Protein AF-A0A250LHP5-F1 (afdb_monomer_lite)

Organism: NCBI:txid488447

Foldseek 3Di:
DPDQQPPLVVVVVVLVVCVVVVNFEEEEEAALLAAWPPADDDPVSVVVLVVCCVPPVSVSVNRHSSNVSQLPDPGQYEHEHEAAEDADALPFDKFKAHHPPTDHDRYAHPNVVVVVSVVSRPDSPRGSHYMYMHTD

Radius of gyration: 14.81 Å; chains: 1; bounding box: 39×37×34 Å

Secondary structure (DSSP, 8-state):
---S-HHHHHHHHHHHHHHHTT--EEEEEE-TTSPPTT----HHHHHHHHHHHHHTHHHHHHHHHHHHHHHTSSSEEEEEE--EEE---S-S-EEEE-BTTB---SEEEHHHHHHHHHHTTT--TTTTB--EEEE-

Structure (mmCIF, N/CA/C/O backbone):
data_AF-A0A250LHP5-F1
#
_entry.id   AF-A0A250LHP5-F1
#
loop_
_atom_site.group_PDB
_atom_site.id
_atom_site.type_symbol
_atom_site.label_atom_id
_atom_site.label_alt_id
_atom_site.label_comp_id
_atom_site.label_asym_id
_atom_site.label_entity_id
_atom_site.label_seq_id
_atom_site.pdbx_PDB_ins_code
_atom_site.Cartn_x
_atom_site.Cartn_y
_atom_site.Cartn_z
_atom_site.occupancy
_atom_site.B_iso_or_equiv
_atom_site.auth_seq_id
_atom_site.auth_comp_id
_atom_site.auth_asym_id
_atom_site.auth_atom_id
_atom_site.pdbx_PDB_model_num
ATOM 1 N N . MET A 1 1 ? -7.958 24.953 4.252 1.00 44.06 1 MET A N 1
ATOM 2 C CA . MET A 1 1 ? -7.040 24.040 4.968 1.00 44.06 1 MET A CA 1
ATOM 3 C C . MET A 1 1 ? -5.942 23.622 3.998 1.00 44.06 1 MET A C 1
ATOM 5 O O . MET A 1 1 ? -6.139 22.685 3.242 1.00 44.06 1 MET A O 1
ATOM 9 N N . GLN A 1 2 ? -4.831 24.357 3.944 1.00 42.50 2 GLN A N 1
ATOM 10 C CA . GLN A 1 2 ? -3.667 23.995 3.124 1.00 42.50 2 GLN A CA 1
ATOM 11 C C . GLN A 1 2 ? -2.570 23.516 4.088 1.00 42.50 2 GLN A C 1
ATOM 13 O O . GLN A 1 2 ? -1.680 24.274 4.456 1.00 42.50 2 GLN A O 1
ATOM 18 N N . GLY A 1 3 ? -2.734 22.305 4.624 1.00 56.34 3 GLY A N 1
ATOM 19 C CA . GLY A 1 3 ? -1.809 21.717 5.598 1.00 56.34 3 GLY A CA 1
ATOM 20 C C . GLY A 1 3 ? -0.667 20.963 4.920 1.00 56.34 3 GLY A C 1
ATOM 21 O O . GLY A 1 3 ? -0.839 20.413 3.832 1.00 56.34 3 GLY A O 1
ATOM 22 N N . ASP A 1 4 ? 0.497 20.933 5.571 1.00 80.75 4 ASP A N 1
ATOM 23 C CA . ASP A 1 4 ? 1.538 19.941 5.294 1.00 80.75 4 ASP A CA 1
ATOM 24 C C . ASP A 1 4 ? 0.911 18.534 5.396 1.00 80.75 4 ASP A C 1
ATOM 26 O O . ASP A 1 4 ? 0.147 18.279 6.320 1.00 80.75 4 ASP A O 1
ATOM 30 N N . LYS A 1 5 ? 1.207 17.633 4.452 1.00 91.50 5 LYS A N 1
ATOM 31 C CA . LYS A 1 5 ? 0.710 16.236 4.407 1.00 91.50 5 LYS A CA 1
ATOM 32 C C . LYS A 1 5 ? -0.802 16.043 4.119 1.00 91.50 5 LYS A C 1
ATOM 34 O O . LYS A 1 5 ? -1.530 15.453 4.926 1.00 91.50 5 LYS A O 1
ATOM 39 N N . PRO A 1 6 ? -1.315 16.534 2.974 1.00 93.00 6 PRO A N 1
ATOM 40 C CA . PRO A 1 6 ? -2.732 16.413 2.611 1.00 93.00 6 PRO A CA 1
ATOM 41 C C . PRO A 1 6 ? -3.259 14.971 2.498 1.00 93.00 6 PRO A C 1
ATOM 43 O O . PRO A 1 6 ? -4.436 14.739 2.800 1.00 93.00 6 PRO A O 1
ATOM 46 N N . VAL A 1 7 ? -2.439 14.000 2.078 1.00 92.88 7 VAL A N 1
ATOM 47 C CA . VAL A 1 7 ? -2.876 12.599 1.938 1.00 92.88 7 VAL A CA 1
ATOM 48 C C . VAL A 1 7 ? -3.121 11.984 3.311 1.00 92.88 7 VAL A C 1
ATOM 50 O O . VAL A 1 7 ? -4.189 11.414 3.544 1.00 92.88 7 VAL A O 1
ATOM 53 N N . MET A 1 8 ? -2.188 12.176 4.245 1.00 96.50 8 MET A N 1
ATOM 54 C CA . MET A 1 8 ? -2.310 11.687 5.617 1.00 96.50 8 MET A CA 1
ATOM 55 C C . MET A 1 8 ? -3.563 12.250 6.297 1.00 96.50 8 MET A C 1
ATOM 57 O O . MET A 1 8 ? -4.355 11.496 6.869 1.00 96.50 8 MET A O 1
ATOM 61 N N . HIS A 1 9 ? -3.802 13.559 6.169 1.00 95.81 9 HIS A N 1
ATOM 62 C CA . HIS A 1 9 ? -5.001 14.187 6.725 1.00 95.81 9 HIS A CA 1
ATOM 63 C C . HIS A 1 9 ? -6.288 13.626 6.118 1.00 95.81 9 HIS A C 1
ATOM 65 O O . HIS A 1 9 ? -7.217 13.295 6.857 1.00 95.81 9 HIS A O 1
ATOM 71 N N . SER A 1 10 ? -6.337 13.449 4.798 1.00 95.56 10 SER A N 1
ATOM 72 C CA . SER A 1 10 ? -7.498 12.848 4.134 1.00 95.56 10 SER A CA 1
ATOM 73 C C . SER A 1 10 ? -7.765 11.430 4.645 1.00 95.56 10 SER A C 1
ATOM 75 O O . SER A 1 10 ? -8.908 11.080 4.946 1.00 95.56 10 SER A O 1
ATOM 77 N N . LEU A 1 11 ? -6.712 10.630 4.833 1.00 97.25 11 LEU A N 1
ATOM 78 C CA . LEU A 1 11 ? -6.844 9.264 5.324 1.00 97.25 11 LEU A CA 1
ATOM 79 C C . LEU A 1 11 ? -7.276 9.197 6.797 1.00 97.25 11 LEU A C 1
ATOM 81 O O . LEU A 1 11 ? -8.040 8.305 7.158 1.00 97.25 11 LEU A O 1
ATOM 85 N N . SER A 1 12 ? -6.883 10.161 7.637 1.00 97.62 12 SER A N 1
ATOM 86 C CA . SER A 1 12 ? -7.383 10.250 9.019 1.00 97.62 12 SER A CA 1
ATOM 87 C C . SER A 1 12 ? -8.907 10.409 9.084 1.00 97.62 12 SER A C 1
ATOM 89 O O . SER A 1 12 ? -9.563 9.758 9.901 1.00 97.62 12 SER A O 1
ATOM 91 N N . ASN A 1 13 ? -9.491 11.181 8.160 1.00 98.06 13 ASN A N 1
ATOM 92 C CA . ASN A 1 13 ? -10.942 11.343 8.059 1.00 98.06 13 ASN A CA 1
ATOM 93 C C . ASN A 1 13 ? -11.630 10.037 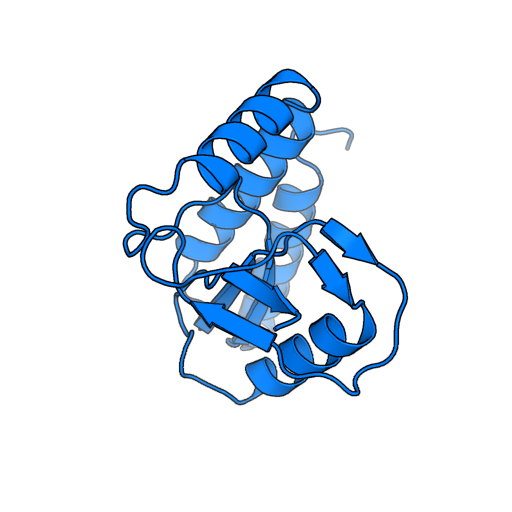7.639 1.00 98.06 13 ASN A C 1
ATOM 95 O O . ASN A 1 13 ? -12.673 9.685 8.196 1.00 98.06 13 ASN A O 1
ATOM 99 N N . ILE A 1 14 ? -11.026 9.291 6.706 1.00 98.06 14 ILE A N 1
ATOM 100 C CA . ILE A 1 14 ? -11.507 7.967 6.282 1.00 98.06 14 ILE A CA 1
ATOM 101 C C . ILE A 1 14 ? -11.461 6.985 7.458 1.00 98.06 14 ILE A C 1
ATOM 103 O O . ILE A 1 14 ? -12.473 6.358 7.759 1.00 98.06 14 ILE A O 1
ATOM 107 N N . ILE A 1 15 ? -10.339 6.896 8.180 1.00 98.19 15 ILE A N 1
ATOM 108 C CA . ILE A 1 15 ? -10.195 6.019 9.356 1.00 98.19 15 ILE A CA 1
ATOM 109 C C . ILE A 1 15 ? -11.239 6.366 10.428 1.00 98.19 15 ILE A C 1
ATOM 111 O O . ILE A 1 15 ? -11.865 5.472 11.003 1.00 98.19 15 ILE A O 1
ATOM 115 N N . ALA A 1 16 ? -11.485 7.656 10.677 1.00 98.12 16 ALA A N 1
ATOM 116 C CA . ALA A 1 16 ? -12.521 8.093 11.608 1.00 98.12 16 ALA A CA 1
ATOM 117 C C . ALA A 1 16 ? -13.930 7.671 11.151 1.00 98.12 16 ALA A C 1
ATOM 119 O O . ALA A 1 16 ? -14.734 7.233 11.976 1.00 98.12 16 ALA A O 1
ATOM 120 N N . ALA A 1 17 ? -14.235 7.773 9.854 1.00 98.44 17 ALA A N 1
ATOM 121 C CA . ALA A 1 17 ? -15.506 7.318 9.291 1.00 98.44 17 ALA A CA 1
ATOM 122 C C . ALA A 1 17 ? -15.668 5.794 9.388 1.00 98.44 17 ALA A C 1
ATOM 124 O O . ALA A 1 17 ? -16.711 5.324 9.840 1.00 98.44 17 ALA A O 1
ATOM 125 N N . MET A 1 18 ? -14.621 5.030 9.065 1.00 98.25 18 MET A N 1
ATOM 126 C CA . MET A 1 18 ? -14.597 3.574 9.215 1.00 98.25 18 MET A CA 1
ATOM 127 C C . MET A 1 18 ? -14.877 3.151 10.658 1.00 98.25 18 MET A C 1
ATOM 129 O O . MET A 1 18 ? -15.704 2.272 10.886 1.00 98.25 18 MET A O 1
ATOM 133 N N . LYS A 1 19 ? -14.258 3.828 11.638 1.00 97.44 19 LYS A N 1
ATOM 134 C CA . LYS A 1 19 ? -14.502 3.576 13.065 1.00 97.44 19 LYS A CA 1
ATOM 135 C C . LYS A 1 19 ? -15.972 3.779 13.436 1.00 97.44 19 LYS A C 1
ATOM 137 O O . LYS A 1 19 ? -16.533 2.934 14.125 1.00 97.44 19 LYS A O 1
ATOM 142 N N . ARG A 1 20 ? -16.601 4.870 12.979 1.00 98.25 20 ARG A N 1
ATOM 143 C CA . ARG A 1 20 ? -18.032 5.136 13.233 1.00 98.25 20 ARG A CA 1
ATOM 144 C C . ARG A 1 20 ? -18.949 4.112 12.561 1.00 98.25 20 ARG A C 1
ATOM 146 O O . ARG A 1 20 ? -19.990 3.792 13.115 1.00 98.25 20 ARG A O 1
ATOM 153 N N . ALA A 1 21 ? -18.557 3.604 11.395 1.00 98.31 21 ALA A N 1
ATOM 154 C CA . ALA A 1 21 ? -19.321 2.626 10.623 1.00 98.31 21 ALA A CA 1
ATOM 155 C C . ALA A 1 21 ? -19.020 1.157 10.992 1.00 98.31 21 ALA A C 1
ATOM 157 O O . ALA A 1 21 ? -19.574 0.252 10.376 1.00 98.31 21 ALA A O 1
ATOM 158 N N . GLY A 1 22 ? -18.120 0.892 11.948 1.00 97.69 22 GLY A N 1
ATOM 159 C CA . GLY A 1 22 ? -17.714 -0.472 12.310 1.00 97.69 22 GLY A CA 1
ATOM 160 C C . GLY A 1 22 ? -16.902 -1.211 11.233 1.00 97.69 22 GLY A C 1
ATOM 161 O O . GLY A 1 22 ? -16.727 -2.426 11.318 1.00 97.69 22 GLY A O 1
ATOM 162 N N . VAL A 1 23 ? -16.379 -0.507 10.224 1.00 98.00 23 VAL A N 1
ATOM 163 C CA . VAL A 1 23 ? -15.588 -1.104 9.136 1.00 98.00 23 VAL A CA 1
ATOM 164 C C . VAL A 1 23 ? -14.147 -1.309 9.599 1.00 98.00 23 VAL A C 1
ATOM 166 O O . VAL A 1 23 ? -13.495 -0.366 10.045 1.00 98.00 23 VAL A O 1
ATOM 169 N N . ARG A 1 24 ? -13.619 -2.537 9.467 1.00 97.38 24 ARG A N 1
ATOM 170 C CA . ARG A 1 24 ? -12.257 -2.873 9.934 1.00 97.38 24 ARG A CA 1
ATOM 171 C C . ARG A 1 24 ? -11.208 -3.045 8.834 1.00 97.38 24 ARG A C 1
ATOM 173 O O . ARG A 1 24 ? -10.032 -2.860 9.126 1.00 97.38 24 ARG A O 1
ATOM 180 N N . ARG A 1 25 ? -11.585 -3.408 7.604 1.00 98.06 25 ARG A N 1
ATOM 181 C CA . ARG A 1 25 ? -10.628 -3.699 6.519 1.00 98.06 25 ARG A CA 1
ATOM 182 C C . ARG A 1 25 ? -10.222 -2.419 5.790 1.00 98.06 25 ARG A C 1
ATOM 184 O O . ARG A 1 25 ? -11.083 -1.739 5.244 1.00 98.06 25 ARG A O 1
ATOM 191 N N . LEU A 1 26 ? -8.922 -2.131 5.743 1.00 98.25 26 LEU A N 1
ATOM 192 C CA . LEU A 1 26 ? -8.348 -1.041 4.947 1.00 98.25 26 LEU A CA 1
ATOM 193 C C . LEU A 1 26 ? -7.277 -1.595 4.004 1.00 98.25 26 LEU A C 1
ATOM 195 O O . LEU A 1 26 ? -6.300 -2.180 4.462 1.00 98.25 26 LEU A O 1
ATOM 199 N N . VAL A 1 27 ? -7.427 -1.379 2.701 1.00 98.38 27 VAL A N 1
ATOM 200 C CA . VAL A 1 27 ? -6.378 -1.649 1.708 1.00 98.38 27 VAL A CA 1
ATOM 201 C C . VAL A 1 27 ? -5.989 -0.310 1.101 1.00 98.38 27 VAL A C 1
ATOM 203 O O . VAL A 1 27 ? -6.820 0.351 0.486 1.00 98.38 27 VAL A O 1
ATOM 206 N N . GLN A 1 28 ? -4.748 0.115 1.319 1.00 97.62 28 GLN A N 1
ATOM 207 C CA . GLN A 1 28 ? -4.275 1.447 0.950 1.00 97.62 28 GLN A CA 1
ATOM 208 C C . GLN A 1 28 ? -3.006 1.328 0.106 1.00 97.62 28 GLN A C 1
ATOM 210 O O . GLN A 1 28 ? -2.064 0.627 0.477 1.00 97.62 28 GLN A O 1
ATOM 215 N N . ILE A 1 29 ? -2.966 2.037 -1.022 1.00 97.31 29 ILE A N 1
ATOM 216 C CA . ILE A 1 29 ? -1.759 2.140 -1.848 1.00 97.31 29 ILE A CA 1
ATOM 217 C C . ILE A 1 29 ? -0.715 2.978 -1.100 1.00 97.31 29 ILE A C 1
ATOM 219 O O . ILE A 1 29 ? -1.025 4.022 -0.523 1.00 97.31 29 ILE A O 1
ATOM 223 N N . SER A 1 30 ? 0.529 2.514 -1.130 1.00 95.25 30 SER A N 1
ATOM 224 C CA . SER A 1 30 ? 1.707 3.150 -0.547 1.00 95.25 30 SER A CA 1
ATOM 225 C C . SER A 1 30 ? 2.904 3.002 -1.497 1.00 95.25 30 SER A C 1
ATOM 227 O O . SER A 1 30 ? 2.779 2.507 -2.616 1.00 95.25 30 SER A O 1
ATOM 229 N N . THR A 1 31 ? 4.087 3.427 -1.070 1.00 91.69 31 THR A N 1
ATOM 230 C CA . THR A 1 31 ? 5.338 3.307 -1.832 1.00 91.69 31 THR A CA 1
ATOM 231 C C . THR A 1 31 ? 6.472 2.839 -0.921 1.00 91.69 31 THR A C 1
ATOM 233 O O . THR A 1 31 ? 6.283 2.638 0.280 1.00 91.69 31 THR A O 1
ATOM 236 N N . ALA A 1 32 ? 7.684 2.723 -1.467 1.00 88.00 32 ALA A N 1
ATOM 237 C CA . ALA A 1 32 ? 8.893 2.449 -0.688 1.00 88.00 32 ALA A CA 1
ATOM 238 C C . ALA A 1 32 ? 9.237 3.523 0.370 1.00 88.00 32 ALA A C 1
ATOM 240 O O . ALA A 1 32 ? 10.166 3.320 1.152 1.00 88.00 32 ALA A O 1
ATOM 241 N N . ALA A 1 33 ? 8.504 4.644 0.422 1.00 87.94 33 ALA A N 1
ATOM 242 C CA . ALA A 1 33 ? 8.634 5.638 1.487 1.00 87.94 33 ALA A CA 1
ATOM 243 C C . ALA A 1 33 ? 8.236 5.088 2.869 1.00 87.94 33 ALA A C 1
ATOM 245 O O . ALA A 1 33 ? 8.807 5.505 3.879 1.00 87.94 33 ALA A O 1
ATOM 246 N N . TYR A 1 34 ? 7.299 4.133 2.918 1.00 91.38 34 TYR A N 1
ATOM 247 C CA . TYR A 1 34 ? 6.977 3.387 4.132 1.00 91.38 34 TYR A CA 1
ATOM 248 C C . TYR A 1 34 ? 7.714 2.040 4.144 1.00 91.38 34 TYR A C 1
ATOM 250 O O . TYR A 1 34 ? 7.706 1.288 3.160 1.00 91.38 34 TYR A O 1
ATOM 258 N N . ARG A 1 35 ? 8.358 1.730 5.271 1.00 91.44 35 ARG A N 1
ATOM 259 C CA . ARG A 1 35 ? 9.113 0.488 5.471 1.00 91.44 35 ARG A CA 1
ATOM 260 C C . ARG A 1 35 ? 8.310 -0.511 6.284 1.00 91.44 35 ARG A C 1
ATOM 262 O O . ARG A 1 35 ? 7.712 -0.144 7.290 1.00 91.44 35 ARG A O 1
ATOM 269 N N . ASP A 1 36 ? 8.352 -1.767 5.859 1.00 95.00 36 ASP A N 1
ATOM 270 C CA . ASP A 1 36 ? 7.833 -2.883 6.644 1.00 95.00 36 ASP A CA 1
ATOM 271 C C . ASP A 1 36 ? 8.961 -3.445 7.529 1.00 95.00 36 ASP A C 1
ATOM 273 O O . ASP A 1 36 ? 10.099 -3.527 7.060 1.00 95.00 36 ASP A O 1
ATOM 277 N N . PRO A 1 37 ? 8.694 -3.869 8.778 1.00 93.38 37 PRO A N 1
ATOM 278 C CA . PRO A 1 37 ? 9.706 -4.494 9.633 1.00 93.38 37 PRO A CA 1
ATOM 279 C C . PRO A 1 37 ? 10.354 -5.755 9.046 1.00 93.38 37 PRO A C 1
ATOM 281 O O . PRO A 1 37 ? 11.459 -6.109 9.444 1.00 93.38 37 PRO A O 1
ATOM 284 N N . LYS A 1 38 ? 9.677 -6.441 8.117 1.00 94.12 38 LYS A N 1
ATOM 285 C CA . LYS A 1 38 ? 10.195 -7.637 7.437 1.00 94.12 38 LYS A CA 1
ATOM 286 C C . LYS A 1 38 ? 11.056 -7.307 6.211 1.00 94.12 38 LYS A C 1
ATOM 288 O O . LYS A 1 38 ? 11.546 -8.228 5.564 1.00 94.12 38 LYS A O 1
ATOM 293 N N . ASP A 1 39 ? 11.231 -6.030 5.865 1.00 93.06 39 ASP A N 1
ATOM 294 C CA . ASP A 1 39 ? 12.135 -5.639 4.784 1.00 93.06 39 ASP A CA 1
ATOM 295 C C . ASP A 1 39 ? 13.595 -5.957 5.141 1.00 93.06 39 ASP A C 1
ATOM 297 O O . ASP A 1 39 ? 14.105 -5.571 6.193 1.00 93.06 39 ASP A O 1
ATOM 301 N N . GLY A 1 40 ? 14.296 -6.598 4.211 1.00 88.19 40 GLY A N 1
ATOM 302 C CA . GLY A 1 40 ? 15.746 -6.724 4.209 1.00 88.19 40 GLY A CA 1
ATOM 303 C C . GLY A 1 40 ? 16.449 -5.547 3.524 1.00 88.19 40 GLY A C 1
ATOM 304 O O . GLY A 1 40 ? 15.856 -4.540 3.117 1.00 88.19 40 GLY A O 1
ATOM 305 N N . PHE A 1 41 ? 17.765 -5.681 3.353 1.00 78.31 41 PHE A N 1
ATOM 306 C CA . PHE A 1 41 ? 18.535 -4.725 2.565 1.00 78.31 41 PHE A CA 1
ATOM 307 C C . PHE A 1 41 ? 18.334 -4.980 1.065 1.00 78.31 41 PHE A C 1
ATOM 309 O O . PHE A 1 41 ? 18.671 -6.042 0.550 1.00 78.31 41 PHE A O 1
ATOM 316 N N . ALA A 1 42 ? 17.824 -3.981 0.344 1.00 69.44 42 ALA A N 1
ATOM 317 C CA . ALA A 1 42 ? 17.762 -3.991 -1.113 1.00 69.44 42 ALA A CA 1
ATOM 318 C C . ALA A 1 42 ? 18.233 -2.653 -1.678 1.00 69.44 42 ALA A C 1
ATOM 320 O O . ALA A 1 42 ? 17.568 -1.628 -1.520 1.00 69.44 42 ALA A O 1
ATOM 321 N N . PHE A 1 43 ? 19.364 -2.681 -2.384 1.00 70.38 43 PHE A N 1
ATOM 322 C CA . PHE A 1 43 ? 20.032 -1.481 -2.886 1.00 70.38 43 PHE A CA 1
ATOM 323 C C . PHE A 1 43 ? 19.139 -0.634 -3.810 1.00 70.38 43 PHE A C 1
ATOM 325 O O . PHE A 1 43 ? 19.005 0.566 -3.600 1.00 70.38 43 PHE A O 1
ATOM 332 N N . LYS A 1 44 ? 18.464 -1.251 -4.792 1.00 70.25 44 LYS A N 1
ATOM 333 C CA . LYS A 1 44 ? 17.621 -0.543 -5.780 1.00 70.25 44 LYS A CA 1
ATOM 334 C C . LYS A 1 44 ? 16.421 0.205 -5.165 1.00 70.25 44 LYS A C 1
ATOM 336 O O . LYS A 1 44 ? 16.330 1.411 -5.384 1.00 70.25 44 LYS A O 1
ATOM 341 N N . PRO A 1 45 ? 15.514 -0.430 -4.393 1.00 68.50 45 PRO A N 1
ATOM 342 C CA . PRO A 1 45 ? 14.404 0.287 -3.762 1.00 68.50 45 PRO A CA 1
ATOM 343 C C . PRO A 1 45 ? 14.886 1.284 -2.703 1.00 68.50 45 PRO A C 1
ATOM 345 O O . PRO A 1 45 ? 14.275 2.337 -2.553 1.00 68.50 45 PRO A O 1
ATOM 348 N N . HIS A 1 46 ? 16.003 1.014 -2.013 1.00 71.88 46 HIS A N 1
ATOM 349 C CA . HIS A 1 46 ? 16.590 1.976 -1.079 1.00 71.88 46 HIS A CA 1
ATOM 350 C C . HIS A 1 46 ? 17.106 3.233 -1.798 1.00 71.88 46 HIS A C 1
ATOM 352 O O . HIS A 1 46 ? 16.762 4.345 -1.404 1.00 71.88 46 HIS A O 1
ATOM 358 N N . ALA A 1 47 ? 17.852 3.070 -2.894 1.00 73.56 47 ALA A N 1
ATOM 359 C CA . ALA A 1 47 ? 18.325 4.177 -3.721 1.00 73.56 47 ALA A CA 1
ATOM 360 C C . ALA A 1 47 ? 17.162 4.971 -4.339 1.00 73.56 47 ALA A C 1
ATOM 362 O O . ALA A 1 47 ? 17.190 6.199 -4.346 1.00 73.56 47 ALA A O 1
ATOM 363 N N . PHE A 1 48 ? 16.109 4.288 -4.797 1.00 72.06 48 PHE A N 1
ATOM 364 C CA . PHE A 1 48 ? 14.924 4.944 -5.351 1.00 72.06 48 PHE A CA 1
ATOM 365 C C . PHE A 1 48 ? 14.153 5.741 -4.290 1.00 72.06 48 PHE A C 1
ATOM 367 O O . PHE A 1 48 ? 13.769 6.881 -4.541 1.00 72.06 48 PHE A O 1
ATOM 374 N N . ALA A 1 49 ? 13.977 5.183 -3.088 1.00 69.81 49 ALA A N 1
ATOM 375 C CA . ALA A 1 49 ? 13.359 5.887 -1.967 1.00 69.81 49 ALA A CA 1
ATOM 376 C C . ALA A 1 49 ? 14.182 7.114 -1.538 1.00 69.81 49 ALA A C 1
ATOM 378 O O . ALA A 1 49 ? 13.610 8.174 -1.288 1.00 69.81 49 ALA A O 1
ATOM 379 N N . LEU A 1 50 ? 15.515 7.001 -1.504 1.00 72.88 50 LEU A N 1
ATOM 380 C CA . LEU A 1 50 ? 16.414 8.125 -1.226 1.00 72.88 50 LEU A CA 1
ATOM 381 C C . LEU A 1 50 ? 16.312 9.215 -2.296 1.00 72.88 50 LEU A C 1
ATOM 383 O O . LEU A 1 50 ? 16.167 10.386 -1.951 1.00 72.88 50 LEU A O 1
ATOM 387 N N . LEU A 1 51 ? 16.313 8.843 -3.578 1.00 72.94 51 LEU A N 1
ATOM 388 C CA . LEU A 1 51 ? 16.122 9.787 -4.677 1.00 72.94 51 LEU A CA 1
ATOM 389 C C . LEU A 1 51 ? 14.777 10.514 -4.550 1.00 72.94 51 LEU A C 1
ATOM 391 O O . LEU A 1 51 ? 14.741 11.742 -4.602 1.00 72.94 51 LEU A O 1
ATOM 395 N N . PHE A 1 52 ? 13.687 9.778 -4.305 1.00 71.06 52 PHE A N 1
ATOM 396 C CA . PHE A 1 52 ? 12.357 10.361 -4.108 1.00 71.06 52 PHE A CA 1
ATOM 397 C C . PHE A 1 52 ? 12.294 11.302 -2.904 1.00 71.06 52 PHE A C 1
ATOM 399 O O . PHE A 1 52 ? 11.676 12.365 -2.983 1.00 71.06 52 PHE A O 1
ATOM 406 N N . LYS A 1 53 ? 12.971 10.957 -1.803 1.00 70.38 53 LYS A N 1
ATOM 407 C CA . LYS A 1 53 ? 13.082 11.824 -0.626 1.00 70.38 53 LYS A CA 1
ATOM 408 C C . LYS A 1 53 ? 13.768 13.153 -0.954 1.00 70.38 53 LYS A C 1
ATOM 410 O O . LYS A 1 53 ? 13.401 14.174 -0.379 1.00 70.38 53 LYS A O 1
ATOM 415 N N . VAL A 1 54 ? 14.735 13.152 -1.871 1.00 72.31 54 VAL A N 1
ATOM 416 C CA . VAL A 1 54 ? 15.451 14.363 -2.296 1.00 72.31 54 VAL A CA 1
ATOM 417 C C . VAL A 1 54 ? 14.599 15.211 -3.245 1.00 72.31 54 VAL A C 1
ATOM 419 O O . VAL A 1 54 ? 14.422 16.400 -2.993 1.00 72.31 54 VAL A O 1
ATOM 422 N N . ILE A 1 55 ? 14.023 14.616 -4.294 1.00 72.94 55 ILE A N 1
ATOM 423 C CA . ILE A 1 55 ? 13.311 15.366 -5.351 1.00 72.94 55 ILE A CA 1
ATOM 424 C C . ILE A 1 55 ? 11.875 15.757 -4.970 1.00 72.94 55 ILE A C 1
ATOM 426 O O . ILE A 1 55 ? 11.351 16.751 -5.461 1.00 72.94 55 ILE A O 1
ATOM 430 N N . ALA A 1 56 ? 11.229 14.989 -4.088 1.00 79.44 56 ALA A N 1
ATOM 431 C CA . ALA A 1 56 ? 9.820 15.141 -3.731 1.00 79.44 56 ALA A CA 1
ATOM 432 C C . ALA A 1 56 ? 9.606 15.023 -2.214 1.00 79.44 56 ALA A C 1
ATOM 434 O O . ALA A 1 56 ? 8.655 14.391 -1.754 1.00 79.44 56 ALA A O 1
ATOM 435 N N . ARG A 1 57 ? 10.483 15.660 -1.422 1.00 83.50 57 ARG A N 1
ATOM 436 C CA . ARG A 1 57 ? 10.518 15.560 0.050 1.00 83.50 57 ARG A CA 1
ATOM 437 C C . ARG A 1 57 ? 9.146 15.671 0.714 1.00 83.50 57 ARG A C 1
ATOM 439 O O . ARG A 1 57 ? 8.817 14.852 1.560 1.00 83.50 57 ARG A O 1
ATOM 446 N N . LYS A 1 58 ? 8.331 16.660 0.331 1.00 86.06 58 LYS A N 1
ATOM 447 C CA . LYS A 1 58 ? 6.991 16.849 0.918 1.00 86.06 58 LYS A CA 1
ATOM 448 C C . LYS A 1 58 ? 6.075 15.649 0.657 1.00 86.06 58 LYS A C 1
ATOM 450 O O . LYS A 1 58 ? 5.433 15.177 1.586 1.00 86.06 58 LYS A O 1
ATOM 455 N N . GLY A 1 59 ? 6.060 15.130 -0.572 1.00 86.62 59 GLY A N 1
ATOM 456 C CA . GLY A 1 59 ? 5.283 13.938 -0.923 1.00 86.62 59 GLY A CA 1
ATOM 457 C C . GLY A 1 59 ? 5.806 12.679 -0.231 1.00 86.62 59 GLY A C 1
ATOM 458 O O . GLY A 1 59 ? 5.018 11.874 0.252 1.00 86.62 59 GLY A O 1
ATOM 459 N N . TYR A 1 60 ? 7.129 12.543 -0.109 1.00 88.69 60 TYR A N 1
ATOM 460 C CA . TYR A 1 60 ? 7.751 11.459 0.651 1.00 88.69 60 TYR A CA 1
ATOM 461 C C . TYR A 1 60 ? 7.303 11.467 2.120 1.00 88.69 60 TYR A C 1
ATOM 463 O O . TYR A 1 60 ? 6.845 10.445 2.627 1.00 88.69 60 TYR A O 1
ATOM 471 N N . GLU A 1 61 ? 7.399 12.616 2.797 1.00 92.12 61 GLU A N 1
ATOM 472 C CA . GLU A 1 61 ? 7.005 12.750 4.205 1.00 92.12 61 GLU A CA 1
ATOM 473 C C . GLU A 1 61 ? 5.493 12.566 4.408 1.00 92.12 61 GLU A C 1
ATOM 475 O O . GLU A 1 61 ? 5.081 12.026 5.431 1.00 92.12 61 GLU A O 1
ATOM 480 N N . ASP A 1 62 ? 4.661 12.968 3.443 1.00 93.44 62 ASP A N 1
ATOM 481 C CA . ASP A 1 62 ? 3.214 12.724 3.476 1.00 93.44 62 ASP A CA 1
ATOM 482 C C . ASP A 1 62 ? 2.881 11.231 3.372 1.00 93.44 62 ASP A C 1
ATOM 484 O O . ASP A 1 62 ? 2.168 10.689 4.216 1.00 93.44 62 ASP A O 1
ATOM 488 N N . ILE A 1 63 ? 3.461 10.519 2.401 1.00 91.88 63 ILE A N 1
ATOM 489 C CA . ILE A 1 63 ? 3.242 9.073 2.243 1.00 91.88 63 ILE A CA 1
ATOM 490 C C . ILE A 1 63 ? 3.772 8.309 3.459 1.00 91.88 63 ILE A C 1
ATOM 492 O O . ILE A 1 63 ? 3.111 7.390 3.946 1.00 91.88 63 ILE A O 1
ATOM 496 N N . LYS A 1 64 ? 4.942 8.695 3.980 1.00 93.94 64 LYS A N 1
ATOM 497 C CA . LYS A 1 64 ? 5.508 8.092 5.188 1.00 93.94 64 LYS A CA 1
ATOM 498 C C . LYS A 1 64 ? 4.568 8.276 6.384 1.00 93.94 64 LYS A C 1
ATOM 500 O O . LYS A 1 64 ? 4.205 7.283 7.011 1.00 93.94 64 LYS A O 1
ATOM 505 N N . ALA A 1 65 ? 4.115 9.504 6.641 1.00 96.12 65 ALA A N 1
ATOM 506 C CA . ALA A 1 65 ? 3.178 9.799 7.724 1.00 96.12 65 ALA A CA 1
ATOM 507 C C . ALA A 1 65 ? 1.823 9.097 7.532 1.00 96.12 65 ALA A C 1
ATOM 509 O O . ALA A 1 65 ? 1.222 8.628 8.494 1.00 96.12 65 ALA A O 1
ATOM 510 N N . THR A 1 66 ? 1.355 8.969 6.288 1.00 97.25 66 THR A N 1
ATOM 511 C CA . THR A 1 66 ? 0.155 8.196 5.936 1.00 97.25 66 THR A CA 1
ATOM 512 C C . THR A 1 66 ? 0.322 6.724 6.320 1.00 97.25 66 THR A C 1
ATOM 514 O O . THR A 1 66 ? -0.562 6.143 6.948 1.00 97.25 66 THR A O 1
ATOM 517 N N . GLY A 1 67 ? 1.466 6.120 5.985 1.00 97.12 67 GLY A N 1
ATOM 518 C CA . GLY A 1 67 ? 1.782 4.742 6.359 1.00 97.12 67 GLY A CA 1
ATOM 519 C C . GLY A 1 67 ? 1.867 4.549 7.874 1.00 97.12 67 GLY A C 1
ATOM 520 O O . GLY A 1 67 ? 1.288 3.602 8.398 1.00 97.12 67 GLY A O 1
ATOM 521 N N . GLU A 1 68 ? 2.512 5.471 8.592 1.00 97.62 68 GLU A N 1
ATOM 522 C CA . GLU A 1 68 ? 2.597 5.453 10.060 1.00 97.62 68 GLU A CA 1
ATOM 523 C C . GLU A 1 68 ? 1.216 5.589 10.721 1.00 97.62 68 GLU A C 1
ATOM 525 O O . GLU A 1 68 ? 0.899 4.835 11.640 1.00 97.62 68 GLU A O 1
ATOM 530 N N . LEU A 1 69 ? 0.365 6.495 10.230 1.00 98.19 69 LEU A N 1
ATOM 531 C CA . LEU A 1 69 ? -1.013 6.657 10.701 1.00 98.19 69 LEU A CA 1
ATOM 532 C C . LEU A 1 69 ? -1.813 5.354 10.557 1.00 98.19 69 LEU A C 1
ATOM 534 O O . LEU A 1 69 ? -2.489 4.931 11.495 1.00 98.19 69 LEU A O 1
ATOM 538 N N . VAL A 1 70 ? -1.737 4.714 9.387 1.00 98.25 70 VAL A N 1
ATOM 539 C CA . VAL A 1 70 ? -2.438 3.449 9.120 1.00 98.25 70 VAL A CA 1
ATOM 540 C C . VAL A 1 70 ? -1.895 2.330 9.996 1.00 98.25 70 VAL A C 1
ATOM 542 O O . VAL A 1 70 ? -2.680 1.608 10.612 1.00 98.25 70 VAL A O 1
ATOM 545 N N . ALA A 1 71 ? -0.571 2.205 10.081 1.00 97.62 71 ALA A N 1
ATOM 546 C CA . ALA A 1 71 ? 0.088 1.139 10.820 1.00 97.62 71 ALA A CA 1
ATOM 547 C C . ALA A 1 71 ? -0.230 1.168 12.318 1.00 97.62 71 ALA A C 1
ATOM 549 O O . ALA A 1 71 ? -0.416 0.113 12.922 1.00 97.62 71 ALA A O 1
ATOM 550 N N . ASN A 1 72 ? -0.361 2.370 12.885 1.00 97.69 72 ASN A N 1
ATOM 551 C CA . ASN A 1 72 ? -0.722 2.592 14.286 1.00 97.69 72 ASN A CA 1
ATOM 552 C C . ASN A 1 72 ? -2.236 2.526 14.556 1.00 97.69 72 ASN A C 1
ATOM 554 O O . ASN A 1 72 ? -2.668 2.680 15.698 1.00 97.69 72 ASN A O 1
ATOM 558 N N . SER A 1 73 ? -3.067 2.318 13.532 1.00 97.38 73 SER A N 1
ATOM 559 C CA . SER A 1 73 ? -4.509 2.147 13.712 1.00 97.38 73 SER A CA 1
ATOM 560 C C . SER A 1 73 ? -4.865 0.726 14.169 1.00 97.38 73 SER A C 1
ATOM 562 O O . SER A 1 73 ? -4.158 -0.243 13.898 1.00 97.38 73 SER A O 1
ATOM 564 N N . ASN A 1 74 ? -6.038 0.571 14.789 1.00 96.12 74 ASN A N 1
ATOM 565 C CA . ASN A 1 74 ? -6.570 -0.745 15.172 1.00 96.12 74 ASN A CA 1
ATOM 566 C C . ASN A 1 74 ? -7.227 -1.513 14.004 1.00 96.12 74 ASN A C 1
ATOM 568 O O . ASN A 1 74 ? -7.867 -2.542 14.232 1.00 96.12 74 ASN A O 1
ATOM 572 N N . LEU A 1 75 ? -7.100 -1.023 12.767 1.00 98.31 75 LEU A N 1
ATOM 573 C CA . LEU A 1 75 ? -7.702 -1.631 11.582 1.00 98.31 75 LEU A CA 1
ATOM 574 C C . LEU A 1 75 ? -6.970 -2.915 11.153 1.00 98.31 75 LEU A C 1
ATOM 576 O O . LEU A 1 75 ? -5.803 -3.153 11.478 1.00 98.31 75 LEU A O 1
ATOM 580 N N . ASP A 1 76 ? -7.668 -3.730 10.368 1.00 98.31 76 ASP A N 1
ATOM 581 C CA . ASP A 1 76 ? -7.092 -4.834 9.604 1.00 98.31 76 ASP A CA 1
ATOM 582 C C . ASP A 1 76 ? -6.550 -4.255 8.287 1.00 98.31 76 ASP A C 1
ATOM 584 O O . ASP A 1 76 ? -7.199 -4.318 7.236 1.00 98.31 76 ASP A O 1
ATOM 588 N N . TRP A 1 77 ? -5.388 -3.609 8.352 1.00 98.44 77 TRP A N 1
ATOM 589 C CA . TRP A 1 77 ? -4.844 -2.841 7.233 1.00 98.44 77 TRP A CA 1
ATOM 590 C C . TRP A 1 77 ? -3.889 -3.651 6.345 1.00 98.44 77 TRP A C 1
ATOM 592 O O . TRP A 1 77 ? -3.265 -4.604 6.801 1.00 98.44 77 TRP A O 1
ATOM 602 N N . THR A 1 78 ? -3.754 -3.260 5.078 1.00 98.62 78 THR A N 1
ATOM 603 C CA . THR A 1 78 ? -2.674 -3.680 4.171 1.00 98.62 78 THR A CA 1
ATOM 604 C C . THR A 1 78 ? -2.184 -2.460 3.400 1.00 98.62 78 THR A C 1
ATOM 606 O O . THR A 1 78 ? -2.984 -1.769 2.767 1.00 98.62 78 THR A O 1
ATOM 609 N N . LEU A 1 79 ? -0.878 -2.191 3.454 1.00 98.44 79 LEU A N 1
ATOM 610 C CA . LEU A 1 79 ? -0.243 -1.078 2.742 1.00 98.44 79 LEU A CA 1
ATOM 611 C C . LEU A 1 79 ? 0.468 -1.605 1.489 1.00 98.44 79 LEU A C 1
ATOM 613 O O . LEU A 1 79 ? 1.597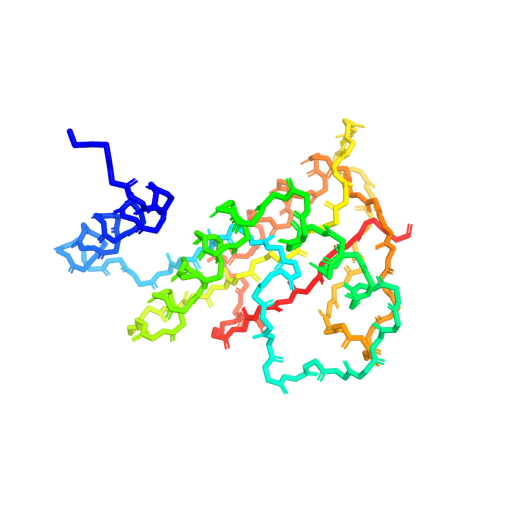 -2.081 1.556 1.00 98.44 79 LEU A O 1
ATOM 617 N N . VAL A 1 80 ? -0.194 -1.535 0.338 1.00 98.31 80 VAL A N 1
ATOM 618 C CA . VAL A 1 80 ? 0.315 -2.094 -0.923 1.00 98.31 80 VAL A CA 1
ATOM 619 C C . VAL A 1 80 ? 1.352 -1.152 -1.525 1.00 98.31 80 VAL A C 1
ATOM 621 O O . VAL A 1 80 ? 1.001 -0.088 -2.032 1.00 98.31 80 VAL A O 1
ATOM 624 N N . ARG A 1 81 ? 2.633 -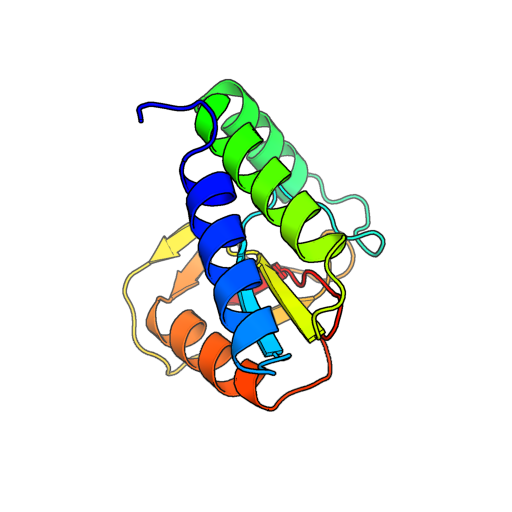1.522 -1.461 1.00 96.75 81 ARG A N 1
ATOM 625 C CA . ARG A 1 81 ? 3.746 -0.680 -1.918 1.00 96.75 81 ARG A CA 1
ATOM 626 C C . ARG A 1 81 ? 4.038 -0.920 -3.394 1.00 96.75 81 ARG A C 1
ATOM 628 O O . ARG A 1 81 ? 4.510 -1.988 -3.781 1.00 96.75 81 ARG A O 1
ATOM 635 N N . ILE A 1 82 ? 3.758 0.090 -4.212 1.00 95.88 82 ILE A N 1
ATOM 636 C CA . ILE A 1 82 ? 3.862 -0.001 -5.673 1.00 95.88 82 ILE A CA 1
ATOM 637 C C . ILE A 1 82 ? 5.211 0.519 -6.206 1.00 95.88 82 ILE A C 1
ATOM 639 O O . ILE A 1 82 ? 5.825 1.388 -5.577 1.00 95.88 82 ILE A O 1
ATOM 643 N N . PRO A 1 83 ? 5.673 0.025 -7.373 1.00 92.50 83 PRO A N 1
ATOM 644 C CA . PRO A 1 83 ? 6.799 0.566 -8.115 1.00 92.50 83 PRO A CA 1
ATOM 645 C C . PRO A 1 83 ? 6.267 1.567 -9.165 1.00 92.50 83 PRO A C 1
ATOM 647 O O . PRO A 1 83 ? 5.202 2.159 -8.983 1.00 92.50 83 PRO A O 1
ATOM 650 N N . ASN A 1 84 ? 6.972 1.767 -10.285 1.00 91.25 84 ASN A N 1
ATOM 651 C CA . ASN A 1 84 ? 6.480 2.646 -11.348 1.00 91.25 84 ASN A CA 1
ATOM 652 C C . ASN A 1 84 ? 5.258 2.038 -12.050 1.00 91.25 84 ASN A C 1
ATOM 654 O O . ASN A 1 84 ? 5.316 0.914 -12.552 1.00 91.25 84 ASN A O 1
ATOM 658 N N . LEU A 1 85 ? 4.170 2.802 -12.132 1.00 94.56 85 LEU A N 1
ATOM 659 C CA . LEU A 1 85 ? 2.956 2.366 -12.816 1.00 94.56 85 LEU A CA 1
ATOM 660 C C . LEU A 1 85 ? 3.051 2.579 -14.327 1.00 94.56 85 LEU A C 1
ATOM 662 O O . LEU A 1 85 ? 3.476 3.640 -14.785 1.00 94.56 85 LEU A O 1
ATOM 666 N N . LYS A 1 86 ? 2.574 1.595 -15.088 1.00 96.25 86 LYS A N 1
ATOM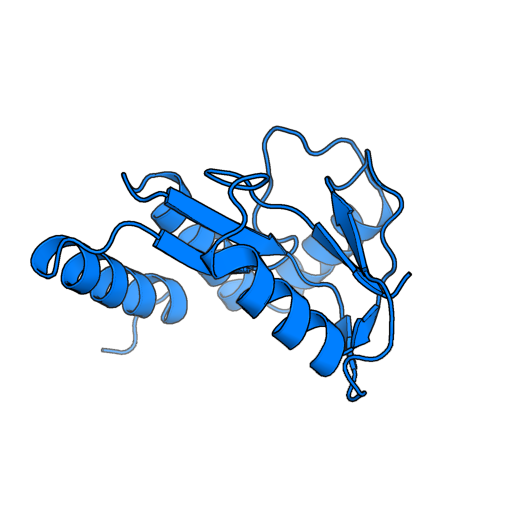 667 C CA . LYS A 1 86 ? 2.307 1.695 -16.528 1.00 96.25 86 LYS A CA 1
ATOM 668 C C . LYS A 1 86 ? 0.845 1.369 -16.820 1.00 96.25 86 LYS A C 1
ATOM 670 O O . LYS A 1 86 ? 0.191 0.664 -16.047 1.00 96.25 86 LYS A O 1
ATOM 675 N N . ASP A 1 87 ? 0.339 1.874 -17.937 1.00 97.81 87 ASP A N 1
ATOM 676 C CA . ASP A 1 87 ? -0.956 1.430 -18.448 1.00 97.81 87 ASP A CA 1
ATOM 677 C C . ASP A 1 87 ? -0.839 0.001 -18.976 1.00 97.81 87 ASP A C 1
ATOM 679 O O . ASP A 1 87 ? 0.204 -0.404 -19.495 1.00 97.81 87 ASP A O 1
ATOM 683 N N . GLY A 1 88 ? -1.896 -0.778 -18.778 1.00 96.00 88 GLY A N 1
ATOM 684 C CA . GLY A 1 88 ? -1.931 -2.177 -19.173 1.00 96.00 88 GLY A CA 1
ATOM 685 C C . GLY A 1 88 ? -3.088 -2.942 -18.528 1.00 96.00 88 GLY A C 1
ATOM 686 O O . GLY A 1 88 ? -3.625 -2.486 -17.508 1.00 96.00 88 GLY A O 1
ATOM 687 N N . PRO A 1 89 ? -3.470 -4.083 -19.124 1.00 96.69 89 PRO A N 1
ATOM 688 C CA . PRO A 1 89 ? -4.551 -4.942 -18.645 1.00 96.69 89 PRO A CA 1
ATOM 689 C C . PRO A 1 89 ? -4.199 -5.672 -17.336 1.00 96.69 89 PRO A C 1
ATOM 691 O O . PRO A 1 89 ? -3.126 -5.496 -16.756 1.00 96.69 89 PRO A O 1
ATOM 694 N N . ALA A 1 90 ? -5.165 -6.447 -16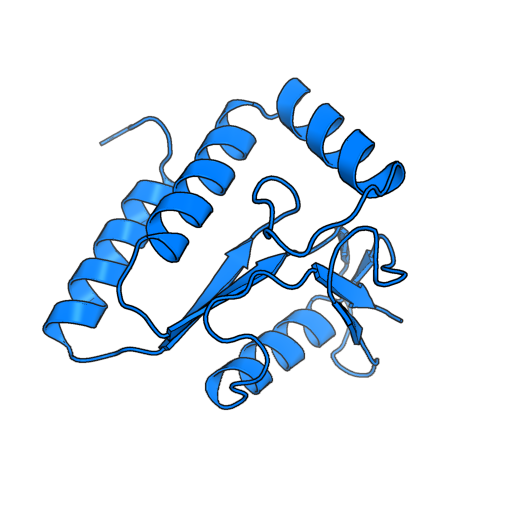.840 1.00 95.62 90 ALA A N 1
ATOM 695 C CA . ALA A 1 90 ? -5.060 -7.290 -15.648 1.00 95.62 90 ALA A CA 1
ATOM 696 C C . ALA A 1 90 ? -4.825 -8.772 -16.012 1.00 95.62 90 ALA A C 1
ATOM 698 O O . ALA A 1 90 ? -5.484 -9.655 -15.465 1.00 95.62 90 ALA A O 1
ATOM 699 N N . ASP A 1 91 ? -3.973 -9.036 -17.003 1.00 91.81 91 ASP A N 1
ATOM 700 C CA . ASP A 1 91 ? -3.748 -10.366 -17.590 1.00 91.81 91 ASP A CA 1
ATOM 701 C C . ASP A 1 91 ? -2.468 -11.059 -17.091 1.00 91.81 91 ASP A C 1
ATOM 703 O O . ASP A 1 91 ? -2.231 -12.223 -17.413 1.00 91.81 91 ASP A O 1
ATOM 707 N N . GLY A 1 92 ? -1.655 -10.364 -16.293 1.00 88.88 92 GLY A N 1
ATOM 708 C CA . GLY A 1 92 ? -0.383 -10.866 -15.786 1.00 88.88 92 GLY A CA 1
ATOM 709 C C . GLY A 1 92 ? -0.440 -11.332 -14.333 1.00 88.88 92 GLY A C 1
ATOM 710 O O . GLY A 1 92 ? -1.364 -11.031 -13.575 1.00 88.88 92 GLY A O 1
ATOM 711 N N . SER A 1 93 ? 0.604 -12.044 -13.919 1.00 92.75 93 SER A N 1
ATOM 712 C CA . SER A 1 93 ? 0.885 -12.320 -12.510 1.00 92.75 93 SER A CA 1
ATOM 713 C C . SER A 1 93 ? 1.691 -11.186 -11.877 1.00 92.75 93 SER A C 1
ATOM 715 O O . SER A 1 93 ? 2.467 -10.502 -12.548 1.00 92.75 93 SER A O 1
ATOM 717 N N . VAL A 1 94 ? 1.531 -11.017 -10.564 1.00 96.94 94 VAL A N 1
ATOM 718 C CA . VAL A 1 94 ? 2.347 -10.096 -9.766 1.00 96.94 94 VAL A CA 1
ATOM 719 C C . VAL A 1 94 ? 3.255 -10.863 -8.816 1.00 96.94 94 VAL A C 1
ATOM 721 O O . VAL A 1 94 ? 2.814 -11.801 -8.149 1.00 96.94 94 VAL A O 1
ATOM 724 N N . ASP A 1 95 ? 4.503 -10.420 -8.706 1.00 97.50 95 ASP A N 1
ATOM 725 C CA . ASP A 1 95 ? 5.369 -10.790 -7.593 1.00 97.50 95 ASP A CA 1
ATOM 726 C C . ASP A 1 95 ? 4.998 -9.949 -6.373 1.00 97.50 95 ASP A C 1
ATOM 728 O O . ASP A 1 95 ? 4.798 -8.736 -6.474 1.00 97.50 95 ASP A O 1
ATOM 732 N N . VAL A 1 96 ? 4.908 -10.590 -5.205 1.00 97.75 96 VAL A N 1
ATOM 733 C CA . VAL A 1 96 ? 4.455 -9.960 -3.958 1.00 97.75 96 VAL A CA 1
ATOM 734 C C . VAL A 1 96 ? 5.348 -10.390 -2.804 1.00 97.75 96 VAL A C 1
ATOM 736 O O . VAL A 1 96 ? 5.540 -11.585 -2.574 1.00 97.75 96 VAL A O 1
ATOM 739 N N . GLY A 1 97 ? 5.850 -9.435 -2.025 1.00 96.56 97 GLY A N 1
ATOM 740 C CA . GLY A 1 97 ? 6.596 -9.752 -0.810 1.00 96.56 97 GLY A CA 1
ATOM 741 C C . GLY A 1 97 ? 7.338 -8.567 -0.214 1.00 96.56 97 GLY A C 1
ATOM 742 O O . GLY A 1 97 ? 6.873 -7.436 -0.299 1.00 96.56 97 GLY A O 1
ATOM 743 N N . TRP A 1 98 ? 8.471 -8.817 0.434 1.00 96.19 98 TRP A N 1
ATOM 744 C CA . TRP A 1 98 ? 9.210 -7.790 1.176 1.00 96.19 98 TRP A CA 1
ATOM 745 C C . TRP A 1 98 ? 10.444 -7.329 0.416 1.00 96.19 98 TRP A C 1
ATOM 747 O O . TRP A 1 98 ? 11.109 -8.125 -0.256 1.00 96.19 98 TRP A O 1
ATOM 757 N N . TYR A 1 99 ? 10.772 -6.038 0.514 1.00 92.31 99 TYR A N 1
ATOM 758 C CA . TYR A 1 99 ? 11.968 -5.519 -0.143 1.00 92.31 99 TYR A CA 1
ATOM 759 C C . TYR A 1 99 ? 13.206 -6.178 0.463 1.00 92.31 99 TYR A C 1
ATOM 761 O O . TYR A 1 99 ? 13.316 -6.283 1.674 1.00 92.31 99 TYR A O 1
ATOM 769 N N . GLY A 1 100 ? 14.137 -6.642 -0.373 1.00 89.56 100 GLY A N 1
ATOM 770 C CA . GLY A 1 100 ? 15.346 -7.342 0.092 1.00 89.56 100 GLY A CA 1
ATOM 771 C C . GLY A 1 100 ? 15.150 -8.819 0.418 1.00 89.56 100 GLY A C 1
ATOM 772 O O . GLY A 1 100 ? 16.137 -9.507 0.646 1.00 89.56 100 GLY A O 1
ATOM 773 N N . THR A 1 101 ? 13.916 -9.320 0.368 1.00 93.06 101 THR A N 1
ATOM 774 C CA . THR A 1 101 ? 13.600 -10.747 0.544 1.00 93.06 101 THR A CA 1
ATOM 775 C C . THR A 1 101 ? 13.007 -11.335 -0.728 1.00 93.06 101 THR A C 1
ATOM 777 O O . THR A 1 101 ? 13.376 -12.427 -1.149 1.00 93.06 101 THR A O 1
ATOM 780 N N . THR A 1 102 ? 12.113 -10.591 -1.373 1.00 93.25 102 THR A N 1
ATOM 781 C CA . THR A 1 102 ? 11.480 -10.971 -2.633 1.00 93.25 102 THR A CA 1
ATOM 782 C C . THR A 1 102 ? 12.122 -10.196 -3.774 1.00 93.25 102 THR A C 1
ATOM 784 O O . THR A 1 102 ? 12.348 -8.985 -3.679 1.00 93.25 102 THR A O 1
ATOM 787 N N . ARG A 1 103 ? 12.416 -10.889 -4.877 1.00 91.50 103 ARG A N 1
ATOM 788 C CA . ARG A 1 103 ? 12.842 -10.240 -6.115 1.00 91.50 103 ARG A CA 1
ATOM 789 C C . ARG A 1 103 ? 11.631 -9.528 -6.712 1.00 91.50 103 ARG A C 1
ATOM 791 O O . ARG A 1 103 ? 10.758 -10.176 -7.260 1.00 91.50 103 ARG A O 1
ATOM 798 N N . LEU A 1 104 ? 11.585 -8.207 -6.572 1.00 93.06 104 LEU A N 1
ATOM 799 C CA . LEU A 1 104 ? 10.517 -7.370 -7.118 1.00 93.06 104 LEU A CA 1
ATOM 800 C C . LEU A 1 104 ? 11.034 -6.565 -8.313 1.00 93.06 104 LEU A C 1
ATOM 802 O O . LEU A 1 104 ? 12.138 -6.008 -8.277 1.00 93.06 104 LEU A O 1
ATOM 806 N N . GLY A 1 105 ? 10.224 -6.508 -9.369 1.00 91.75 105 GLY A N 1
ATOM 807 C CA . GLY A 1 105 ? 10.450 -5.654 -10.529 1.00 91.75 105 GLY A CA 1
ATOM 808 C C . GLY A 1 105 ? 10.290 -4.158 -10.226 1.00 91.75 105 GLY A C 1
ATOM 809 O O . GLY A 1 105 ? 9.949 -3.735 -9.124 1.00 91.75 105 GLY A O 1
ATOM 810 N N . MET A 1 106 ? 10.535 -3.329 -11.244 1.00 90.00 106 MET A N 1
ATOM 811 C CA . MET A 1 106 ? 10.437 -1.860 -11.151 1.00 90.00 106 MET A CA 1
ATOM 812 C C . MET A 1 106 ? 9.195 -1.290 -11.850 1.00 90.00 106 MET A C 1
ATOM 814 O O . MET A 1 106 ? 9.064 -0.067 -11.953 1.00 90.00 106 MET A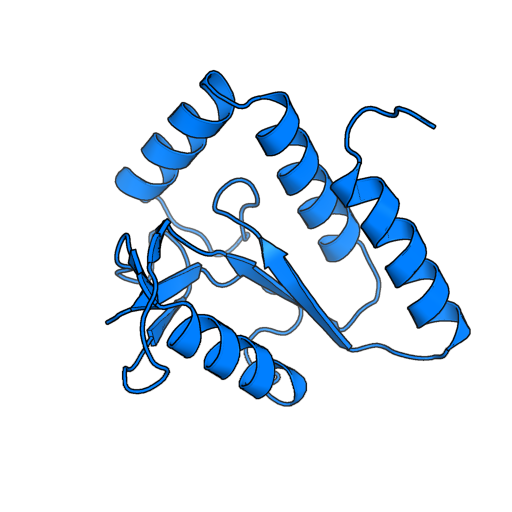 O 1
ATOM 818 N N . ARG A 1 107 ? 8.314 -2.153 -12.368 1.00 93.69 107 ARG A N 1
ATOM 819 C CA . ARG A 1 107 ? 7.117 -1.784 -13.129 1.00 93.69 107 ARG A CA 1
ATOM 820 C C . ARG A 1 107 ? 5.911 -2.585 -12.650 1.00 93.69 107 ARG A C 1
ATOM 822 O O . ARG A 1 107 ? 6.063 -3.724 -12.221 1.00 93.69 107 ARG A O 1
ATOM 829 N N . LEU A 1 108 ? 4.735 -1.980 -12.742 1.00 97.12 108 LEU A N 1
ATOM 830 C CA . LEU A 1 108 ? 3.459 -2.608 -12.422 1.00 97.12 108 LEU A CA 1
ATOM 831 C C . LEU A 1 108 ? 2.375 -2.057 -13.348 1.00 97.12 108 LEU A C 1
ATOM 833 O O . LEU A 1 108 ? 2.246 -0.839 -13.499 1.00 97.12 108 LEU A O 1
ATOM 837 N N . SER A 1 109 ? 1.598 -2.940 -13.966 1.00 98.12 109 SER A N 1
ATOM 838 C CA . SER A 1 109 ? 0.456 -2.541 -14.793 1.00 98.12 109 SER A CA 1
ATOM 839 C C . SER A 1 109 ? -0.719 -2.107 -13.915 1.00 98.12 109 SER A C 1
ATOM 841 O O . SER A 1 109 ? -1.021 -2.755 -12.912 1.00 98.12 109 SER A O 1
ATOM 843 N N . ARG A 1 110 ? -1.414 -1.017 -14.275 1.00 98.25 110 ARG A N 1
ATOM 844 C CA . ARG A 1 110 ? -2.588 -0.534 -13.516 1.00 98.25 110 ARG A CA 1
ATOM 845 C C . ARG A 1 110 ? -3.703 -1.581 -13.421 1.00 98.25 110 ARG A C 1
ATOM 847 O O . ARG A 1 110 ? -4.342 -1.662 -12.375 1.00 98.25 110 ARG A O 1
ATOM 854 N N . GLY A 1 111 ? -3.894 -2.410 -14.452 1.00 98.50 111 GLY A N 1
ATOM 855 C CA . GLY A 1 111 ? -4.818 -3.544 -14.400 1.00 98.50 111 GLY A CA 1
ATOM 856 C C . GLY A 1 111 ? -4.421 -4.587 -13.350 1.00 98.50 111 GLY A C 1
ATOM 857 O O . GLY A 1 111 ? -5.235 -4.923 -12.491 1.00 98.50 111 GLY A O 1
ATOM 858 N N . ASN A 1 112 ? -3.161 -5.031 -13.343 1.00 98.38 112 ASN A N 1
ATOM 859 C CA . ASN A 1 112 ? -2.648 -5.966 -12.332 1.00 98.38 112 ASN A CA 1
ATOM 860 C C . ASN A 1 112 ? -2.721 -5.395 -10.905 1.00 98.38 112 ASN A C 1
ATOM 862 O O . ASN A 1 112 ? -3.096 -6.110 -9.975 1.00 98.38 112 ASN A O 1
ATOM 866 N N . LEU A 1 113 ? -2.434 -4.099 -10.724 1.00 98.44 113 LEU A N 1
ATOM 867 C CA . LEU A 1 113 ? -2.637 -3.411 -9.444 1.00 98.44 113 LEU A CA 1
ATOM 868 C C . LEU A 1 113 ? -4.102 -3.481 -9.000 1.00 98.44 113 LEU A C 1
ATOM 870 O O . LEU A 1 113 ? -4.376 -3.859 -7.865 1.00 98.44 113 LEU A O 1
ATOM 874 N N . ALA A 1 114 ? -5.039 -3.114 -9.879 1.00 98.12 114 ALA A N 1
ATOM 875 C CA . ALA A 1 114 ? -6.463 -3.123 -9.562 1.00 98.12 114 ALA A CA 1
ATOM 876 C C . ALA A 1 114 ? -6.936 -4.527 -9.169 1.00 98.12 114 ALA A C 1
ATOM 878 O O . ALA A 1 114 ? -7.595 -4.682 -8.140 1.00 98.12 114 ALA A O 1
ATOM 879 N N . LYS A 1 115 ? -6.525 -5.550 -9.930 1.00 97.75 115 LYS A N 1
ATOM 880 C CA . LYS A 1 115 ? -6.804 -6.949 -9.602 1.00 97.75 115 LYS A CA 1
ATOM 881 C C . LYS A 1 115 ? -6.279 -7.319 -8.212 1.00 97.75 115 LYS A C 1
ATOM 883 O O . LYS A 1 115 ? -7.045 -7.819 -7.393 1.00 97.75 115 LYS A O 1
ATOM 888 N N . PHE A 1 116 ? -5.015 -7.013 -7.914 1.00 98.00 116 PHE A N 1
ATOM 889 C CA . PHE A 1 116 ? -4.430 -7.305 -6.605 1.00 98.00 116 PHE A CA 1
ATOM 890 C C . PHE A 1 116 ? -5.173 -6.597 -5.460 1.00 98.00 116 PHE A C 1
ATOM 892 O O . PHE A 1 116 ? -5.445 -7.210 -4.431 1.00 98.00 116 PHE A O 1
ATOM 899 N N . LEU A 1 117 ? -5.538 -5.320 -5.625 1.00 98.00 117 LEU A N 1
ATOM 900 C CA . LEU A 1 117 ? -6.265 -4.559 -4.601 1.00 98.00 117 LEU A CA 1
ATOM 901 C C . LEU A 1 117 ? -7.641 -5.162 -4.292 1.00 98.00 117 LEU A C 1
ATOM 903 O O . LEU A 1 117 ? -8.013 -5.232 -3.121 1.00 98.00 117 LEU A O 1
ATOM 907 N N . VAL A 1 118 ? -8.371 -5.612 -5.319 1.00 96.94 118 VAL A N 1
ATOM 908 C CA . VAL A 1 118 ? -9.665 -6.292 -5.155 1.00 96.94 118 VAL A CA 1
ATOM 909 C C . VAL A 1 118 ? -9.486 -7.622 -4.424 1.00 96.94 118 VAL A C 1
ATOM 911 O O . VAL A 1 118 ? -10.198 -7.879 -3.456 1.00 96.94 118 VAL A O 1
ATOM 914 N N . ASP A 1 119 ? -8.488 -8.422 -4.808 1.00 96.62 119 ASP A N 1
ATOM 915 C CA . ASP A 1 119 ? -8.201 -9.708 -4.158 1.00 96.62 119 ASP A CA 1
ATOM 916 C C . ASP A 1 119 ? -7.875 -9.521 -2.653 1.00 96.62 119 ASP A C 1
ATOM 918 O O . ASP A 1 119 ? -8.301 -10.308 -1.801 1.00 96.62 119 ASP A O 1
ATOM 922 N N . GLN A 1 120 ? -7.196 -8.423 -2.286 1.00 97.12 120 GLN A N 1
ATOM 923 C CA . GLN A 1 120 ? -6.876 -8.086 -0.890 1.00 97.12 120 GLN A CA 1
ATOM 924 C C . GLN A 1 120 ? -8.084 -7.683 -0.030 1.00 97.12 120 GLN A C 1
ATOM 926 O O . GLN A 1 120 ? -7.953 -7.612 1.196 1.00 97.12 120 GLN A O 1
ATOM 931 N N . VAL A 1 121 ? -9.263 -7.434 -0.608 1.00 95.19 121 VAL A N 1
ATOM 932 C CA . VAL A 1 121 ? -10.472 -7.156 0.187 1.00 95.19 121 VAL A CA 1
ATOM 933 C C . VAL A 1 121 ? -10.818 -8.356 1.074 1.00 95.19 121 VAL A C 1
ATOM 935 O O . VAL A 1 121 ? -11.157 -8.171 2.245 1.00 95.19 121 VAL A O 1
ATOM 938 N N . THR A 1 122 ? -10.665 -9.575 0.551 1.00 95.25 122 THR A N 1
ATOM 939 C CA . THR A 1 122 ? -10.953 -10.827 1.267 1.00 95.25 122 THR A CA 1
ATOM 940 C C . THR A 1 122 ? -9.705 -11.574 1.720 1.00 95.25 122 THR A C 1
ATOM 942 O O . THR A 1 122 ? -9.748 -12.242 2.754 1.00 95.25 122 THR A O 1
ATOM 945 N N . ASP A 1 123 ? -8.592 -11.469 0.987 1.00 96.12 123 ASP A N 1
ATOM 946 C CA . ASP A 1 123 ? -7.341 -12.121 1.374 1.00 96.12 123 ASP A CA 1
ATOM 947 C C . ASP A 1 123 ? -6.771 -11.501 2.660 1.00 96.12 123 ASP A C 1
ATOM 949 O O . ASP A 1 123 ? -6.639 -10.282 2.811 1.00 96.12 123 ASP A O 1
ATOM 953 N N . ARG A 1 124 ? -6.434 -12.374 3.614 1.00 96.75 124 ARG A N 1
ATOM 954 C CA . ARG A 1 124 ? -5.917 -12.002 4.933 1.00 96.75 124 ARG A CA 1
ATOM 955 C C . ARG A 1 124 ? -4.409 -12.198 5.081 1.00 96.75 124 ARG A C 1
ATOM 957 O O . ARG A 1 124 ? -3.869 -11.851 6.131 1.00 96.75 124 ARG A O 1
ATOM 964 N N . LYS A 1 125 ? -3.715 -12.699 4.053 1.00 97.38 125 LYS A N 1
ATOM 965 C CA . LYS A 1 125 ? -2.270 -12.987 4.072 1.00 97.38 125 LYS A CA 1
ATOM 966 C C . LYS A 1 125 ? -1.415 -11.781 4.469 1.00 97.38 125 LYS A C 1
ATOM 968 O O . LYS A 1 125 ? -0.402 -11.944 5.146 1.00 97.38 125 LYS A O 1
ATOM 973 N N . PHE A 1 126 ? -1.826 -10.576 4.071 1.00 97.75 126 PHE A N 1
ATOM 974 C CA . PHE A 1 126 ? -1.091 -9.332 4.319 1.00 97.75 126 PHE A CA 1
ATOM 975 C C . PHE A 1 126 ? -1.797 -8.392 5.302 1.00 97.75 126 PHE A C 1
ATOM 977 O O . PHE A 1 126 ? -1.607 -7.174 5.251 1.00 97.75 126 PHE A O 1
ATOM 984 N N . VAL A 1 127 ? -2.622 -8.933 6.202 1.00 98.19 127 VAL A N 1
ATOM 985 C CA . VAL A 1 127 ? -3.183 -8.142 7.302 1.00 98.19 127 VAL A CA 1
ATOM 986 C C . VAL A 1 127 ? -2.054 -7.675 8.218 1.00 98.19 127 VAL A C 1
ATOM 988 O O . VAL A 1 127 ? -1.214 -8.464 8.646 1.00 98.19 127 VAL A O 1
ATOM 991 N N . ARG A 1 128 ? -2.061 -6.373 8.516 1.00 97.94 128 ARG A N 1
ATOM 992 C CA . ARG A 1 128 ? -1.032 -5.651 9.273 1.00 97.94 128 ARG A CA 1
ATOM 993 C C . ARG A 1 128 ? 0.368 -5.811 8.680 1.00 97.94 128 ARG A C 1
ATOM 995 O O . ARG A 1 128 ? 1.345 -5.992 9.402 1.00 97.94 128 ARG A O 1
ATOM 1002 N N . ALA A 1 129 ? 0.441 -5.758 7.352 1.00 98.12 129 ALA A N 1
ATOM 1003 C CA . ALA A 1 129 ? 1.682 -5.811 6.597 1.00 98.12 129 ALA A CA 1
ATOM 1004 C C . ALA A 1 129 ? 1.666 -4.828 5.423 1.00 98.12 129 ALA A C 1
ATOM 1006 O O . ALA A 1 129 ? 0.613 -4.462 4.885 1.00 98.12 129 ALA A O 1
ATOM 1007 N N . ALA A 1 130 ? 2.859 -4.425 5.004 1.00 98.12 130 ALA A N 1
ATOM 1008 C CA . ALA A 1 130 ? 3.087 -3.587 3.846 1.00 98.12 130 ALA A CA 1
ATOM 1009 C C . ALA A 1 130 ? 3.868 -4.365 2.772 1.00 98.12 130 ALA A C 1
ATOM 1011 O O . ALA A 1 130 ? 5.081 -4.210 2.669 1.00 98.12 130 ALA A O 1
ATOM 1012 N N . PRO A 1 131 ? 3.248 -5.242 1.966 1.00 97.81 131 PRO A N 1
ATOM 1013 C CA . PRO A 1 131 ? 3.962 -5.925 0.889 1.00 97.81 131 PRO A CA 1
ATOM 1014 C C . PRO A 1 131 ? 4.305 -4.957 -0.254 1.00 97.81 131 PRO A C 1
ATOM 1016 O O . PRO A 1 131 ? 3.531 -4.058 -0.579 1.00 97.81 131 PRO A O 1
ATOM 1019 N N . GLY A 1 132 ? 5.465 -5.150 -0.874 1.00 97.19 132 GLY A N 1
ATOM 1020 C CA . GLY A 1 132 ? 5.778 -4.628 -2.198 1.00 97.19 132 GLY A CA 1
ATOM 1021 C C . GLY A 1 132 ? 5.204 -5.528 -3.286 1.00 97.19 132 GLY A C 1
ATOM 1022 O O . GLY A 1 132 ? 5.159 -6.747 -3.110 1.00 97.19 132 GLY A O 1
ATOM 1023 N N . ILE A 1 133 ? 4.781 -4.927 -4.398 1.00 97.56 133 ILE A N 1
ATOM 1024 C CA . ILE A 1 133 ? 4.274 -5.650 -5.570 1.00 97.56 133 ILE A CA 1
ATOM 1025 C C . ILE A 1 133 ? 4.931 -5.170 -6.861 1.00 97.56 133 ILE A C 1
ATOM 1027 O O . ILE A 1 133 ? 5.335 -4.014 -6.954 1.00 97.56 133 ILE A O 1
ATOM 1031 N N . ALA A 1 134 ? 5.030 -6.037 -7.861 1.00 96.75 134 ALA A N 1
ATOM 1032 C CA . ALA A 1 134 ? 5.464 -5.697 -9.214 1.00 96.75 134 ALA A CA 1
ATOM 1033 C C . ALA A 1 134 ? 4.859 -6.685 -10.217 1.00 96.75 134 ALA A C 1
ATOM 1035 O O . ALA A 1 134 ? 4.471 -7.780 -9.820 1.00 96.75 134 ALA A O 1
ATOM 1036 N N . ASP A 1 135 ? 4.795 -6.317 -11.499 1.00 96.44 135 ASP A N 1
ATOM 1037 C CA . ASP A 1 135 ? 4.597 -7.330 -12.546 1.00 96.44 135 ASP A CA 1
ATOM 1038 C C . ASP A 1 135 ? 5.751 -8.355 -12.460 1.00 96.44 135 ASP A C 1
ATOM 1040 O O . ASP A 1 135 ? 6.884 -7.960 -12.152 1.00 96.44 135 ASP A O 1
ATOM 1044 N N . HIS A 1 136 ? 5.438 -9.633 -12.702 1.00 92.38 136 HIS A N 1
ATOM 1045 C CA . HIS A 1 136 ? 6.416 -10.728 -12.785 1.00 92.38 136 HIS A CA 1
ATOM 1046 C C . HIS A 1 136 ? 7.448 -10.506 -13.908 1.00 92.38 136 HIS A C 1
ATOM 1048 O O . HIS A 1 136 ? 7.060 -9.957 -14.969 1.00 92.38 136 HIS A O 1
#

pLDDT: mean 91.58, std 10.54, range [42.5, 98.62]

InterPro domains:
  IPR016040 NAD(P)-binding domain [PF13460] (11-123)
  IPR036291 NAD(P)-binding domain superfamily [SSF51735] (10-133)

Sequence (136 aa):
MQGDKPVMHSLSNIIAAMKRAGVRRLVQISTAAYRDPKDGFAFKPHAFALLFKVIARKGYEDIKATGELVANSNLDWTLVRIPNLKDGPADGSVDVGWYGTTRLGMRLSRGNLAKFLVDQVTDRKFVRAAPGIADH